Protein AF-A0A402AYH4-F1 (afdb_monomer)

Secondary structure (DSSP, 8-state):
-EEEEE-TTT-SEEEEEEEEEEE-SSSS-EEEEEEEEETT--S-SEEEEEEEEEEETTEEEEEEEE-TTSS---EEEEEEETTS-HHHHHHHHHHHHHHHHHHHH--GGGHHHHHHHHHHHHHHHHHHHHHHHHTT-

Radius of gyration: 15.23 Å; Cα contacts (8 Å, |Δi|>4): 230; chains: 1; bounding box: 37×25×40 Å

Nearest PDB structures (foldseek):
  4h0p-assem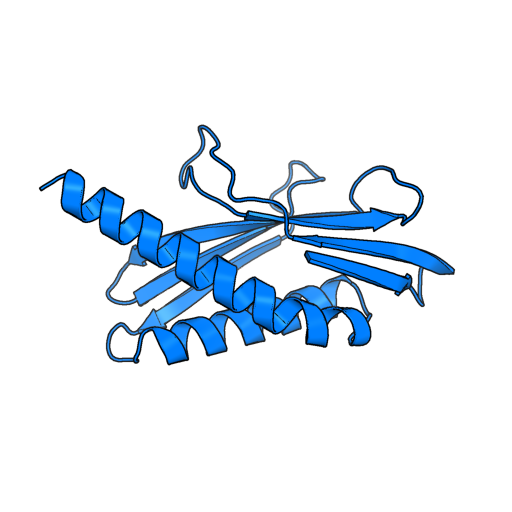bly1_B  TM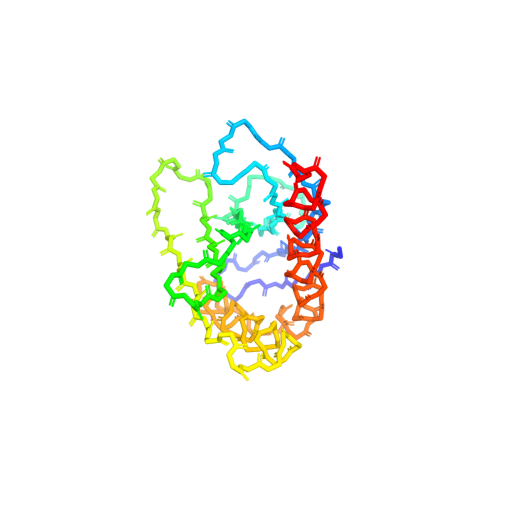=4.998E-01  e=1.091E+00  Cryptococcus neoformans
  5e84-assembly6_F  TM=1.628E-01  e=1.703E+00  Homo sapiens

Structure (mmCIF, N/CA/C/O backbone):
data_AF-A0A402AYH4-F1
#
_entry.id   AF-A0A402AYH4-F1
#
loop_
_atom_site.group_PDB
_atom_site.id
_atom_site.type_symbol
_atom_site.label_atom_id
_atom_site.label_alt_id
_atom_site.label_comp_id
_atom_site.label_asym_id
_atom_site.label_entity_id
_atom_site.label_seq_id
_atom_site.pdbx_PDB_ins_code
_atom_site.Cartn_x
_atom_site.Cartn_y
_atom_site.Cartn_z
_atom_site.occupancy
_atom_site.B_iso_or_equiv
_atom_site.auth_seq_id
_atom_site.auth_comp_id
_atom_site.auth_asym_id
_atom_site.auth_atom_id
_atom_site.pdbx_PDB_model_num
ATOM 1 N N . MET A 1 1 ? 8.614 8.842 -1.748 1.00 73.50 1 MET A N 1
ATOM 2 C CA . MET A 1 1 ? 10.010 8.331 -1.831 1.00 73.50 1 MET A CA 1
ATOM 3 C C . MET A 1 1 ? 10.241 7.771 -3.232 1.00 73.50 1 MET A C 1
ATOM 5 O O . MET A 1 1 ? 9.294 7.199 -3.756 1.00 73.50 1 MET A O 1
ATOM 9 N N . ARG A 1 2 ? 11.430 7.932 -3.840 1.00 76.19 2 ARG A N 1
ATOM 10 C CA . ARG A 1 2 ? 11.764 7.376 -5.170 1.00 76.19 2 ARG A CA 1
ATOM 11 C C . ARG A 1 2 ? 12.969 6.436 -5.071 1.00 76.19 2 ARG A C 1
ATOM 13 O O . ARG A 1 2 ? 13.993 6.830 -4.517 1.00 76.19 2 ARG A O 1
ATOM 20 N N . SER A 1 3 ? 12.850 5.239 -5.637 1.00 81.38 3 SER A N 1
ATOM 21 C CA . SER A 1 3 ? 13.921 4.235 -5.742 1.00 81.38 3 SER A CA 1
ATOM 22 C C . SER A 1 3 ? 14.133 3.854 -7.205 1.00 81.38 3 SER A C 1
ATOM 24 O O . SER A 1 3 ? 13.158 3.752 -7.941 1.00 81.38 3 SER A O 1
ATOM 26 N N . LEU A 1 4 ? 15.386 3.651 -7.624 1.00 83.12 4 LEU A N 1
ATOM 27 C CA . LEU A 1 4 ? 15.765 3.247 -8.985 1.00 83.12 4 LEU A CA 1
ATOM 28 C C . LEU A 1 4 ? 16.472 1.888 -8.950 1.00 83.12 4 LEU A C 1
ATOM 30 O O . LEU A 1 4 ? 17.295 1.663 -8.062 1.00 83.12 4 LEU A O 1
ATOM 34 N N . TRP A 1 5 ? 16.200 1.026 -9.928 1.00 83.00 5 TRP A N 1
ATOM 35 C CA . TRP A 1 5 ? 16.913 -0.240 -10.146 1.00 83.00 5 TRP A CA 1
ATOM 36 C C . TRP A 1 5 ? 16.885 -0.616 -11.627 1.00 83.00 5 TRP A C 1
ATOM 38 O O . TRP A 1 5 ? 16.181 0.006 -12.417 1.00 83.00 5 TRP A O 1
ATOM 48 N N . THR A 1 6 ? 17.643 -1.637 -12.008 1.00 78.50 6 THR A N 1
ATOM 49 C CA . THR A 1 6 ? 17.529 -2.256 -13.331 1.00 78.50 6 THR A CA 1
ATOM 50 C C . THR A 1 6 ? 16.860 -3.602 -13.147 1.00 78.50 6 THR A C 1
ATOM 52 O O . THR A 1 6 ? 17.423 -4.471 -12.485 1.00 78.50 6 THR A O 1
ATOM 55 N N . SER A 1 7 ? 15.669 -3.783 -13.718 1.00 69.12 7 SER A N 1
ATOM 56 C CA . SER A 1 7 ? 15.009 -5.088 -13.658 1.00 69.12 7 SER A CA 1
ATOM 57 C C . SER A 1 7 ? 15.827 -6.121 -14.415 1.00 69.12 7 SER A C 1
ATOM 59 O O . SER A 1 7 ? 16.256 -5.885 -15.547 1.00 69.12 7 SER A O 1
ATOM 61 N N . ARG A 1 8 ? 16.019 -7.282 -13.787 1.00 68.62 8 ARG A N 1
ATOM 62 C CA . ARG A 1 8 ? 16.730 -8.409 -14.395 1.00 68.62 8 ARG A CA 1
ATOM 63 C C . ARG A 1 8 ? 15.995 -8.985 -15.602 1.00 68.62 8 ARG A C 1
ATOM 65 O O . ARG A 1 8 ? 16.650 -9.490 -16.504 1.00 68.62 8 ARG A O 1
ATOM 72 N N . GLU A 1 9 ? 14.669 -8.893 -15.620 1.00 68.75 9 GLU A N 1
ATOM 73 C CA . GLU A 1 9 ? 13.838 -9.441 -16.696 1.00 68.75 9 GLU A CA 1
ATOM 74 C C . GLU A 1 9 ? 13.728 -8.482 -17.877 1.00 68.75 9 GLU A C 1
ATOM 76 O O . GLU A 1 9 ? 13.917 -8.878 -19.024 1.00 68.75 9 GLU A O 1
ATOM 81 N N . LEU A 1 10 ? 13.446 -7.207 -17.600 1.00 70.81 10 LEU A N 1
ATOM 82 C CA . LEU A 1 10 ? 13.195 -6.227 -18.655 1.00 70.81 10 LEU A CA 1
ATOM 83 C C . LEU A 1 10 ? 14.472 -5.541 -19.156 1.00 70.81 10 LEU A C 1
ATOM 85 O O . LEU A 1 10 ? 14.424 -4.875 -20.184 1.00 70.81 10 LEU A O 1
ATOM 89 N N . LEU A 1 11 ? 15.602 -5.678 -18.446 1.00 80.31 11 LEU A N 1
ATOM 90 C CA . LEU A 1 11 ? 16.901 -5.061 -18.771 1.00 80.31 11 LEU A CA 1
ATOM 91 C C . LEU A 1 11 ? 16.848 -3.533 -18.967 1.00 80.31 11 LEU A C 1
ATOM 93 O O . LEU A 1 11 ? 17.750 -2.932 -19.549 1.00 80.31 11 LEU A O 1
ATOM 97 N N . ILE A 1 12 ? 15.804 -2.896 -18.443 1.00 80.81 12 ILE A N 1
ATOM 98 C CA . ILE A 1 12 ? 15.616 -1.447 -18.429 1.00 80.81 12 ILE A CA 1
ATOM 99 C C . ILE A 1 12 ? 15.711 -0.926 -17.000 1.00 80.81 12 ILE A C 1
ATOM 101 O O . ILE A 1 12 ? 15.395 -1.630 -16.032 1.00 80.81 12 ILE A O 1
ATOM 105 N N . GLN A 1 13 ? 16.101 0.340 -16.876 1.00 86.00 13 GLN A N 1
ATOM 106 C CA . GLN A 1 13 ? 16.033 1.032 -15.601 1.00 86.00 13 GLN A CA 1
ATOM 107 C C . GLN A 1 13 ? 14.570 1.317 -15.254 1.00 86.00 13 GLN A C 1
ATOM 109 O O . GLN A 1 13 ? 13.835 1.939 -16.024 1.00 86.00 13 GLN A O 1
ATOM 114 N N . GLN A 1 14 ? 14.164 0.871 -14.079 1.00 85.94 14 GLN A N 1
ATOM 115 C CA . GLN A 1 14 ? 12.853 1.089 -13.504 1.00 85.94 14 GLN A CA 1
ATOM 116 C C . GLN A 1 14 ? 12.950 1.984 -12.277 1.00 85.94 14 GLN A C 1
ATOM 118 O O . GLN A 1 14 ? 14.023 2.221 -11.709 1.00 85.94 14 GLN A O 1
ATOM 123 N N . GLN A 1 15 ? 11.793 2.490 -11.883 1.00 86.88 15 GLN A N 1
ATOM 124 C CA . GLN A 1 15 ? 11.618 3.272 -10.687 1.00 86.88 15 GLN A CA 1
ATOM 125 C C . GLN A 1 15 ? 10.361 2.876 -9.936 1.00 86.88 15 GLN A C 1
ATOM 127 O O . GLN A 1 15 ? 9.354 2.496 -10.532 1.00 86.88 15 GLN A O 1
ATOM 132 N N . ALA A 1 16 ? 10.431 3.053 -8.624 1.00 87.75 16 ALA A N 1
ATOM 133 C CA . ALA A 1 16 ? 9.320 2.893 -7.721 1.00 87.75 16 ALA A CA 1
ATOM 134 C C . ALA A 1 16 ? 9.130 4.202 -6.998 1.00 87.75 16 ALA A C 1
ATOM 136 O O . ALA A 1 16 ? 10.091 4.775 -6.466 1.00 87.75 16 ALA A O 1
ATOM 137 N N . GLN A 1 17 ? 7.895 4.666 -6.979 1.00 89.31 17 GLN A N 1
ATOM 138 C CA . GLN A 1 17 ? 7.543 5.907 -6.335 1.00 89.31 17 GLN A CA 1
ATOM 139 C C . GLN A 1 17 ? 6.279 5.710 -5.523 1.00 89.31 17 GLN A C 1
ATOM 141 O O . GLN A 1 17 ? 5.199 5.531 -6.077 1.00 89.31 17 GLN A O 1
ATOM 146 N N . LEU A 1 18 ? 6.425 5.788 -4.202 1.00 90.31 18 LEU A N 1
ATOM 147 C CA . LEU A 1 18 ? 5.277 5.985 -3.332 1.00 90.31 18 LEU A CA 1
ATOM 148 C C . LEU A 1 18 ? 4.845 7.447 -3.466 1.00 90.31 18 LEU A C 1
ATOM 150 O O . LEU A 1 18 ? 5.633 8.355 -3.152 1.00 90.31 18 LEU A O 1
ATOM 154 N N . GLY A 1 19 ? 3.639 7.638 -3.993 1.00 89.25 19 GLY A N 1
ATOM 155 C CA . GLY A 1 19 ? 2.984 8.922 -4.187 1.00 89.25 19 GLY A CA 1
ATOM 156 C C . GLY A 1 19 ? 2.544 9.569 -2.877 1.00 89.25 19 GLY A C 1
ATOM 157 O O . GLY A 1 19 ? 2.863 9.108 -1.778 1.00 89.25 19 GLY A O 1
ATOM 158 N N . LEU A 1 20 ? 1.821 10.677 -3.006 1.00 90.81 20 LEU A N 1
ATOM 159 C CA . LEU A 1 20 ? 1.137 11.290 -1.874 1.00 90.81 20 LEU A CA 1
ATOM 160 C C . LEU A 1 20 ? -0.178 10.556 -1.607 1.00 90.81 20 LEU A C 1
ATOM 162 O O . LEU A 1 20 ? -0.657 9.787 -2.437 1.00 90.81 20 LEU A O 1
ATOM 166 N N . ARG A 1 21 ? -0.756 10.811 -0.435 1.00 92.62 21 ARG A N 1
ATOM 167 C CA . ARG A 1 21 ? -2.100 10.345 -0.117 1.00 92.62 21 ARG A CA 1
ATOM 168 C C . ARG A 1 21 ? -3.103 11.004 -1.052 1.00 92.62 21 ARG A C 1
ATOM 170 O O . ARG A 1 21 ? -3.169 12.232 -1.121 1.00 92.62 21 ARG A O 1
ATOM 177 N N . GLU A 1 22 ? -3.893 10.191 -1.728 1.00 91.94 22 GLU A N 1
ATOM 178 C CA . GLU A 1 22 ? -4.905 10.623 -2.681 1.00 91.94 22 GLU A CA 1
ATOM 179 C C . GLU A 1 22 ? -6.311 10.292 -2.186 1.00 91.94 22 GLU A C 1
ATOM 181 O O . GLU A 1 22 ? -6.525 9.388 -1.373 1.00 91.94 22 GLU A O 1
ATOM 186 N N . TYR A 1 23 ? -7.275 11.050 -2.707 1.00 88.19 23 TYR A N 1
ATOM 187 C CA . TYR A 1 23 ? -8.693 10.856 -2.453 1.00 88.19 23 TYR A CA 1
ATOM 188 C C . TYR A 1 23 ? -9.396 10.537 -3.771 1.00 88.19 23 TYR A C 1
ATOM 190 O O . TYR A 1 23 ? -9.437 11.375 -4.670 1.00 88.19 23 TYR A O 1
ATOM 198 N N . ASP A 1 24 ? -9.964 9.340 -3.876 1.00 78.75 24 ASP A N 1
ATOM 199 C CA . ASP A 1 24 ? -10.858 8.951 -4.959 1.00 78.75 24 ASP A CA 1
ATOM 200 C C . ASP A 1 24 ? -12.319 8.894 -4.476 1.00 78.75 24 ASP A C 1
ATOM 202 O O . ASP A 1 24 ? -12.626 8.903 -3.284 1.00 78.75 24 ASP A O 1
ATOM 206 N N . SER A 1 25 ? -13.255 8.898 -5.424 1.00 74.25 25 SER A N 1
ATOM 207 C CA . SER A 1 25 ? -14.693 8.799 -5.146 1.00 74.25 25 SER A CA 1
ATOM 208 C C . SER A 1 25 ? -15.162 7.368 -4.851 1.00 74.25 25 SER A C 1
ATOM 210 O O . SER A 1 25 ? -16.350 7.155 -4.597 1.00 74.25 25 SER A O 1
ATOM 212 N N . ARG A 1 26 ? -14.263 6.375 -4.897 1.00 66.69 26 ARG A N 1
ATOM 213 C CA . ARG A 1 26 ? -14.574 4.972 -4.600 1.00 66.69 26 ARG A CA 1
ATOM 214 C C . ARG A 1 26 ? -14.451 4.750 -3.088 1.00 66.69 26 ARG A C 1
ATOM 216 O O . ARG A 1 26 ? -13.977 5.601 -2.348 1.00 66.69 26 ARG A O 1
ATOM 223 N N . GLN A 1 27 ? -14.965 3.630 -2.583 1.00 59.09 27 GLN A N 1
ATOM 224 C CA . GLN A 1 27 ? -14.785 3.261 -1.176 1.00 59.09 27 GLN A CA 1
ATOM 225 C C . GLN A 1 27 ? -13.786 2.107 -1.071 1.00 59.09 27 GLN A C 1
ATOM 227 O O . GLN A 1 27 ? -14.014 1.081 -1.714 1.00 59.09 27 GLN A O 1
ATOM 232 N N . PRO A 1 28 ? -12.717 2.228 -0.260 1.00 71.31 28 PRO A N 1
ATOM 233 C CA . PRO A 1 28 ? -12.282 3.403 0.514 1.00 71.31 28 PRO A CA 1
ATOM 234 C C . PRO A 1 28 ? -11.764 4.553 -0.355 1.00 71.31 28 PRO A C 1
ATOM 236 O O . PRO A 1 28 ? -11.020 4.311 -1.298 1.00 71.31 28 PRO A O 1
ATOM 239 N N . ALA A 1 29 ? -12.104 5.785 0.037 1.00 79.19 29 ALA A N 1
ATOM 240 C CA . ALA A 1 29 ? -11.752 6.998 -0.704 1.00 79.19 29 ALA A CA 1
ATOM 241 C C . ALA A 1 29 ? -10.272 7.369 -0.571 1.00 79.19 29 ALA A C 1
ATOM 243 O O . ALA A 1 29 ? -9.681 7.920 -1.488 1.00 79.19 29 ALA A O 1
ATOM 244 N N . CYS A 1 30 ? -9.660 7.082 0.578 1.00 90.44 30 CYS A N 1
ATOM 245 C CA . CYS A 1 30 ? -8.296 7.495 0.883 1.00 90.44 30 CYS A CA 1
ATOM 246 C C . CYS A 1 30 ? -7.311 6.356 0.605 1.00 90.44 30 CYS A C 1
ATOM 248 O O . CYS A 1 30 ? -7.524 5.229 1.066 1.00 90.44 30 CYS A O 1
ATOM 250 N N . HIS A 1 31 ? -6.252 6.639 -0.152 1.00 92.19 31 HIS A N 1
ATOM 251 C CA . HIS A 1 31 ? -5.267 5.632 -0.537 1.00 92.19 31 HIS A CA 1
ATOM 252 C C . HIS A 1 31 ? -3.900 6.241 -0.859 1.00 92.19 31 HIS A C 1
ATOM 254 O O . HIS A 1 31 ? -3.769 7.447 -1.052 1.00 92.19 31 HIS A O 1
ATOM 260 N N . TYR A 1 32 ? -2.884 5.386 -0.924 1.00 93.75 32 TYR A N 1
ATOM 261 C CA . TYR A 1 32 ? -1.585 5.715 -1.506 1.00 93.75 32 TYR A CA 1
ATOM 262 C C . TYR A 1 32 ? -1.383 4.933 -2.797 1.00 93.75 32 TYR A C 1
ATOM 264 O O . TYR A 1 32 ? -1.750 3.760 -2.864 1.00 93.75 32 TYR A O 1
ATOM 272 N N . ASN A 1 33 ? -0.739 5.568 -3.772 1.00 91.69 33 ASN A N 1
ATOM 273 C CA . ASN A 1 33 ? -0.310 4.926 -5.008 1.00 91.69 33 ASN A CA 1
ATOM 274 C C . ASN A 1 33 ? 1.175 4.582 -4.925 1.00 91.69 33 ASN A C 1
ATOM 276 O O . ASN A 1 33 ? 2.009 5.452 -4.657 1.00 91.69 33 ASN A O 1
ATOM 280 N N . LEU A 1 34 ? 1.514 3.316 -5.150 1.00 90.56 34 LEU A N 1
ATOM 281 C CA . LEU A 1 34 ? 2.885 2.899 -5.406 1.00 90.56 34 LEU A CA 1
ATOM 282 C C . LEU A 1 34 ? 3.040 2.602 -6.896 1.00 90.56 34 LEU A C 1
ATOM 284 O O . LEU A 1 34 ? 2.622 1.551 -7.381 1.00 90.56 34 LEU A O 1
ATOM 288 N N . HIS A 1 35 ? 3.692 3.530 -7.586 1.00 89.25 35 HIS A N 1
ATOM 289 C CA . HIS A 1 35 ? 3.993 3.434 -9.007 1.00 89.25 35 HIS A CA 1
ATOM 290 C C . HIS A 1 35 ? 5.255 2.612 -9.225 1.00 89.25 35 HIS A C 1
ATOM 292 O O . HIS A 1 35 ? 6.278 2.924 -8.614 1.00 89.25 35 HIS A O 1
ATOM 298 N N . ILE A 1 36 ? 5.203 1.635 -10.127 1.00 87.62 36 ILE A N 1
ATOM 299 C CA . ILE A 1 36 ? 6.344 0.880 -10.657 1.00 87.62 36 ILE A CA 1
ATOM 300 C C . ILE A 1 36 ? 6.382 1.111 -12.166 1.00 87.62 36 ILE A C 1
ATOM 302 O O . ILE A 1 36 ? 5.497 0.652 -12.883 1.00 87.62 36 ILE A O 1
ATOM 306 N N . GLN A 1 37 ? 7.387 1.832 -12.661 1.00 87.88 37 GLN A N 1
ATOM 307 C CA . GLN A 1 37 ? 7.416 2.307 -14.052 1.00 87.88 37 GLN A CA 1
ATOM 308 C C . GLN A 1 37 ? 8.848 2.457 -14.590 1.00 87.88 37 GLN A C 1
ATOM 310 O O . GLN A 1 37 ? 9.801 2.420 -13.808 1.00 87.88 37 GLN A O 1
ATOM 315 N N . PRO A 1 38 ? 9.048 2.668 -15.904 1.00 88.12 38 PRO A N 1
ATOM 316 C CA . PRO A 1 38 ? 10.359 3.004 -16.456 1.00 88.12 38 PRO A CA 1
ATOM 317 C C . PRO A 1 38 ? 10.940 4.284 -15.842 1.00 88.12 38 PRO A C 1
ATOM 319 O O . PRO A 1 38 ? 10.236 5.273 -15.635 1.00 88.12 38 PRO A O 1
ATOM 322 N N . ALA A 1 39 ? 12.252 4.315 -15.603 1.00 87.12 39 ALA A N 1
ATOM 323 C CA . ALA A 1 39 ? 12.921 5.495 -15.047 1.00 87.12 39 ALA A CA 1
ATOM 324 C C . ALA A 1 39 ? 12.898 6.712 -15.993 1.00 87.12 39 ALA A C 1
ATOM 326 O O . ALA A 1 39 ? 12.961 7.852 -15.531 1.00 87.12 39 ALA A O 1
ATOM 327 N N . CYS A 1 40 ? 12.776 6.478 -17.304 1.00 86.19 40 CYS A N 1
ATOM 328 C CA . CYS A 1 40 ? 12.598 7.513 -18.324 1.00 86.19 40 CYS A CA 1
ATOM 329 C C . CYS A 1 40 ? 11.163 8.071 -18.402 1.00 86.19 40 CYS A C 1
ATOM 331 O O . CYS A 1 40 ? 10.898 8.940 -19.232 1.00 86.19 40 CYS A O 1
ATOM 333 N N . GLY A 1 41 ? 10.260 7.607 -17.532 1.00 82.00 41 GLY A N 1
ATOM 334 C CA . GLY A 1 41 ? 8.831 7.893 -17.601 1.00 82.00 41 GLY A CA 1
ATOM 335 C C . GLY A 1 41 ? 8.109 6.962 -18.575 1.00 82.00 41 GLY A C 1
ATOM 336 O O . GLY A 1 41 ? 8.716 6.333 -19.442 1.00 82.00 41 GLY A O 1
ATOM 337 N N . GLY A 1 42 ? 6.795 6.845 -18.410 1.00 85.06 42 GLY A N 1
ATOM 338 C CA . GLY A 1 42 ? 5.970 5.963 -19.227 1.00 85.06 42 GLY A CA 1
ATOM 339 C C . GLY A 1 42 ? 4.728 5.507 -18.479 1.00 85.06 42 GLY A C 1
ATOM 340 O O . GLY A 1 42 ? 4.356 6.089 -17.465 1.00 85.06 42 GLY A O 1
ATOM 341 N N . LEU A 1 43 ? 4.085 4.469 -19.007 1.00 84.31 43 LEU A N 1
ATOM 342 C CA . LEU A 1 43 ? 2.991 3.807 -18.310 1.00 84.31 43 LEU A CA 1
ATOM 343 C C . LEU A 1 43 ? 3.537 2.988 -17.140 1.00 84.31 43 LEU A C 1
ATOM 345 O O . LEU A 1 43 ? 4.596 2.364 -17.250 1.00 84.31 43 LEU A O 1
ATOM 349 N N . ASP A 1 44 ? 2.777 2.972 -16.052 1.00 86.19 44 ASP A N 1
ATOM 350 C CA . ASP A 1 44 ? 3.040 2.092 -14.925 1.00 86.19 44 ASP A CA 1
ATOM 351 C C . ASP A 1 44 ? 2.921 0.627 -15.363 1.00 86.19 44 ASP A C 1
ATOM 353 O O . ASP A 1 44 ? 1.922 0.218 -15.962 1.00 86.19 44 ASP A O 1
ATOM 357 N N . TYR A 1 45 ? 3.936 -0.169 -15.030 1.00 82.06 45 TYR A N 1
ATOM 358 C CA . TYR A 1 45 ? 3.848 -1.628 -15.058 1.00 82.06 45 TYR A CA 1
ATOM 359 C C . TYR A 1 45 ? 2.923 -2.121 -13.947 1.00 82.06 45 TYR A C 1
ATOM 361 O O . TYR A 1 45 ? 2.083 -2.984 -14.189 1.00 82.06 45 TYR A O 1
ATOM 369 N N . HIS A 1 46 ? 3.052 -1.512 -12.765 1.00 85.00 46 HIS A N 1
ATOM 370 C CA . HIS A 1 46 ? 2.133 -1.673 -11.645 1.00 85.00 46 HIS A CA 1
ATOM 371 C C . HIS A 1 46 ? 1.820 -0.318 -11.026 1.00 85.00 46 HIS A C 1
ATOM 373 O O . HIS A 1 46 ? 2.704 0.530 -10.876 1.00 85.00 46 HIS A O 1
ATOM 379 N N . ASN A 1 47 ? 0.570 -0.151 -10.615 1.00 88.31 47 ASN A N 1
ATOM 380 C CA . ASN A 1 47 ? 0.147 0.966 -9.787 1.00 88.31 47 ASN A CA 1
ATOM 381 C C . ASN A 1 47 ? -0.685 0.400 -8.643 1.00 88.31 47 ASN A C 1
ATOM 383 O O . ASN A 1 47 ? -1.882 0.138 -8.795 1.00 88.31 47 ASN A O 1
ATOM 387 N N . TYR A 1 48 ? -0.026 0.166 -7.511 1.00 88.44 48 TYR A N 1
ATOM 388 C CA . TYR A 1 48 ? -0.668 -0.423 -6.348 1.00 88.44 48 TYR A CA 1
ATOM 389 C C . TYR A 1 48 ? -1.373 0.652 -5.527 1.00 88.44 48 TYR A C 1
ATOM 391 O O . TYR A 1 48 ? -0.729 1.502 -4.914 1.00 88.44 48 TYR A O 1
ATOM 399 N N . HIS A 1 49 ? -2.696 0.557 -5.458 1.00 90.50 49 HIS A N 1
ATOM 400 C CA . HIS A 1 49 ? -3.539 1.363 -4.589 1.00 90.50 49 HIS A CA 1
ATOM 401 C C . HIS A 1 49 ? -3.611 0.686 -3.220 1.00 90.50 49 HIS A C 1
ATOM 403 O O . HIS A 1 49 ? -4.276 -0.340 -3.053 1.00 90.50 49 HIS A O 1
ATOM 409 N N . ILE A 1 50 ? -2.928 1.263 -2.238 1.00 91.75 50 ILE A N 1
ATOM 410 C CA . ILE A 1 50 ? -2.860 0.766 -0.863 1.00 91.75 50 ILE A CA 1
ATOM 411 C C . ILE A 1 50 ? -3.909 1.499 -0.036 1.00 91.75 50 ILE A C 1
ATOM 413 O O . ILE A 1 50 ? -3.911 2.730 0.028 1.00 91.75 50 ILE A O 1
ATOM 417 N N . ARG A 1 51 ? -4.805 0.746 0.603 1.00 91.94 51 ARG A N 1
ATOM 418 C CA . ARG A 1 51 ? -5.946 1.290 1.346 1.00 91.94 51 ARG A CA 1
ATOM 419 C C . ARG A 1 51 ? -6.077 0.643 2.711 1.00 91.94 51 ARG A C 1
ATOM 421 O O . ARG A 1 51 ? -5.803 -0.544 2.872 1.00 91.94 51 ARG A O 1
ATOM 428 N N . TYR A 1 52 ? -6.594 1.404 3.665 1.00 93.38 52 TYR A N 1
ATOM 429 C CA . TYR A 1 52 ? -7.077 0.863 4.927 1.00 93.38 52 TYR A CA 1
ATOM 430 C C . TYR A 1 52 ? -8.601 0.720 4.864 1.00 93.38 52 TYR A C 1
ATOM 432 O O . TYR A 1 52 ? -9.317 1.678 4.578 1.00 93.38 52 TYR A O 1
ATOM 440 N N . LEU A 1 53 ? -9.101 -0.495 5.093 1.00 90.81 53 LEU A N 1
ATOM 441 C CA . LEU A 1 53 ? -10.529 -0.832 5.060 1.00 90.81 53 LEU A CA 1
ATOM 442 C C . LEU A 1 53 ? -11.211 -0.654 6.423 1.00 90.81 53 LEU A C 1
ATOM 444 O O . LEU A 1 53 ? -12.400 -0.956 6.555 1.00 90.81 53 LEU A O 1
ATOM 448 N N . GLY A 1 54 ? -10.466 -0.201 7.431 1.00 89.75 54 GLY A N 1
ATOM 449 C CA . GLY A 1 54 ? -10.949 -0.088 8.793 1.00 89.75 54 GLY A CA 1
ATOM 450 C C . GLY A 1 54 ? -10.892 -1.410 9.548 1.00 89.75 54 GLY A C 1
ATOM 451 O O . GLY A 1 54 ? -10.149 -2.338 9.225 1.00 89.75 54 GLY A O 1
ATOM 452 N N . ILE A 1 55 ? -11.706 -1.462 10.591 1.00 89.06 55 ILE A N 1
ATOM 453 C CA . ILE A 1 55 ? -11.876 -2.635 11.431 1.00 89.06 55 ILE A CA 1
ATOM 454 C C . ILE A 1 55 ? -13.059 -3.462 10.916 1.00 89.06 55 ILE A C 1
ATOM 456 O O . ILE A 1 55 ? -14.162 -2.932 10.776 1.00 89.06 55 ILE A O 1
ATOM 460 N N . LYS A 1 56 ? -12.857 -4.765 10.710 1.00 87.38 56 LYS A N 1
ATOM 461 C CA . LYS A 1 56 ? -13.907 -5.739 10.370 1.00 87.38 56 LYS A CA 1
ATOM 462 C C . LYS A 1 56 ? -13.711 -6.999 11.200 1.00 87.38 56 LYS A C 1
ATOM 464 O O . LYS A 1 56 ? -12.587 -7.474 11.278 1.00 87.38 56 LYS A O 1
ATOM 469 N N . GLU A 1 57 ? -14.776 -7.525 11.807 1.00 90.31 57 GLU A N 1
ATOM 470 C CA . GLU A 1 57 ? -14.716 -8.762 12.617 1.00 90.31 57 GLU A CA 1
ATOM 471 C C . GLU A 1 57 ? -13.552 -8.754 13.626 1.00 90.31 57 GLU A C 1
ATOM 473 O O . GLU A 1 57 ? -12.758 -9.688 13.701 1.00 90.31 57 GLU A O 1
ATOM 478 N N . ASP A 1 58 ? -13.393 -7.630 14.331 1.00 88.25 58 ASP A N 1
ATOM 479 C CA . ASP A 1 58 ? -12.306 -7.400 15.292 1.00 88.25 58 ASP A CA 1
ATOM 480 C C . ASP A 1 58 ? -10.881 -7.522 14.740 1.00 88.25 58 ASP A C 1
ATOM 482 O O . ASP A 1 58 ? -9.917 -7.696 15.487 1.00 88.25 58 ASP A O 1
ATOM 486 N N . LYS A 1 59 ? -10.734 -7.323 13.430 1.00 91.44 59 LYS A N 1
ATOM 487 C CA . LYS A 1 59 ? -9.450 -7.268 12.740 1.00 91.44 59 LYS A CA 1
ATOM 488 C C . LYS A 1 59 ? -9.240 -5.925 12.060 1.00 91.44 59 LYS A C 1
ATOM 490 O O . LYS A 1 59 ? -10.175 -5.360 11.497 1.00 91.44 59 LYS A O 1
ATOM 495 N N . HIS A 1 60 ? -8.011 -5.431 12.077 1.00 92.38 60 HIS A N 1
ATOM 496 C CA . HIS A 1 60 ? -7.558 -4.334 11.230 1.00 92.38 60 HIS A CA 1
ATOM 497 C C . HIS A 1 60 ? -7.307 -4.852 9.820 1.00 92.38 60 HIS A C 1
ATOM 499 O O . HIS A 1 60 ? -6.631 -5.869 9.667 1.00 92.38 60 HIS A O 1
ATOM 505 N N . VAL A 1 61 ? -7.849 -4.169 8.811 1.00 92.00 61 VAL A N 1
ATOM 506 C CA . VAL A 1 61 ? -7.844 -4.667 7.435 1.00 92.00 61 VAL A CA 1
ATOM 507 C C . VAL A 1 61 ? -7.231 -3.654 6.474 1.00 92.00 61 VAL A C 1
ATOM 509 O O . VAL A 1 61 ? -7.732 -2.539 6.354 1.00 92.00 61 VAL A O 1
ATOM 512 N N . TRP A 1 62 ? -6.205 -4.059 5.726 1.00 93.19 62 TRP A N 1
ATOM 513 C CA . TRP A 1 62 ? -5.671 -3.309 4.583 1.00 93.19 62 TRP A CA 1
ATOM 514 C C . TRP A 1 62 ? -5.956 -4.050 3.285 1.00 93.19 62 TRP A C 1
ATOM 516 O O . TRP A 1 62 ? -5.959 -5.279 3.263 1.00 93.19 62 TRP A O 1
ATOM 526 N N . SER A 1 63 ? -6.176 -3.301 2.208 1.00 90.94 63 SER A N 1
ATOM 527 C CA . SER A 1 63 ? -6.315 -3.845 0.859 1.00 90.94 63 SER A CA 1
ATOM 528 C C . SER A 1 63 ? -5.318 -3.215 -0.092 1.00 90.94 63 SER A C 1
ATOM 530 O O . SER A 1 63 ? -5.106 -2.001 -0.039 1.00 90.94 63 SER A O 1
ATOM 532 N N . VAL A 1 64 ? -4.792 -4.012 -1.013 1.00 89.50 64 VAL A N 1
ATOM 533 C CA . VAL A 1 64 ? -3.916 -3.546 -2.087 1.00 89.50 64 VAL A CA 1
ATOM 534 C C . VAL A 1 64 ? -4.470 -4.019 -3.418 1.00 89.50 64 VAL A C 1
ATOM 536 O O . VAL A 1 64 ? -4.769 -5.203 -3.567 1.00 89.50 64 VAL A O 1
ATOM 539 N N . VAL A 1 65 ? -4.642 -3.081 -4.349 1.00 86.44 65 VAL A N 1
ATOM 540 C CA . VAL A 1 65 ? -5.211 -3.323 -5.681 1.00 86.44 65 VAL A CA 1
ATOM 541 C C . VAL A 1 65 ? -4.256 -2.795 -6.741 1.00 86.44 65 VAL A C 1
ATOM 543 O O . VAL A 1 65 ? -3.887 -1.627 -6.688 1.00 86.44 65 VAL A O 1
ATOM 546 N N . ASP A 1 66 ? -3.888 -3.620 -7.716 1.00 85.88 66 ASP A N 1
ATOM 547 C 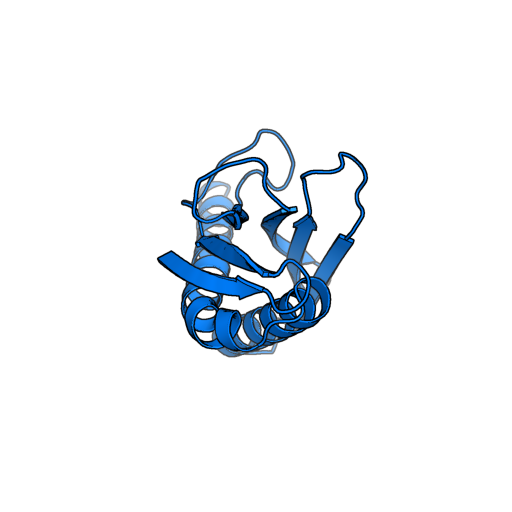CA . ASP A 1 66 ? -3.105 -3.174 -8.876 1.00 85.88 66 ASP A CA 1
ATOM 548 C C . ASP A 1 66 ? -4.020 -2.625 -9.991 1.00 85.88 66 ASP A C 1
ATOM 550 O O . ASP A 1 66 ? -4.821 -3.352 -10.586 1.00 85.88 66 ASP A O 1
ATOM 554 N N . ALA A 1 67 ? -3.942 -1.318 -10.246 1.00 72.69 67 ALA A N 1
ATOM 555 C CA . ALA A 1 67 ? -4.884 -0.562 -11.076 1.00 72.69 67 ALA A CA 1
ATOM 556 C C . ALA A 1 67 ? -4.720 -0.597 -12.618 1.00 72.69 67 ALA A C 1
ATOM 558 O O . ALA A 1 67 ? -5.751 -0.467 -13.291 1.00 72.69 67 ALA A O 1
ATOM 559 N N . PRO A 1 68 ? -3.529 -0.769 -13.237 1.00 66.88 68 PRO A N 1
ATOM 560 C CA . PRO A 1 68 ? -3.319 -0.493 -14.667 1.00 66.88 68 PRO A CA 1
ATOM 561 C C . PRO A 1 68 ? -4.147 -1.332 -15.650 1.00 66.88 68 PRO A C 1
ATOM 563 O O . PRO A 1 68 ? -4.230 -0.986 -16.825 1.00 66.88 68 PRO A O 1
ATOM 566 N N . SER A 1 69 ? -4.770 -2.432 -15.216 1.00 53.97 69 SER A N 1
ATOM 567 C CA . SER A 1 69 ? -5.453 -3.351 -16.134 1.00 53.97 69 SER A CA 1
ATOM 568 C C . SER A 1 69 ? -6.981 -3.258 -16.162 1.00 53.97 69 SER A C 1
ATOM 570 O O . SER A 1 69 ? -7.600 -3.939 -16.980 1.00 53.97 69 SER A O 1
ATOM 572 N N . GLY A 1 70 ? -7.613 -2.475 -15.276 1.00 49.38 70 GLY A N 1
ATOM 573 C CA . GLY A 1 70 ? -9.081 -2.390 -15.156 1.00 49.38 70 GLY A CA 1
ATOM 574 C C . GLY A 1 70 ? -9.787 -3.695 -14.741 1.00 49.38 70 GLY A C 1
ATOM 575 O O . GLY A 1 70 ? -10.958 -3.670 -14.374 1.00 49.38 70 GLY A O 1
ATOM 576 N N . GLN A 1 71 ? -9.078 -4.823 -14.759 1.00 50.00 71 GLN A N 1
ATOM 577 C CA . GLN A 1 71 ? -9.414 -6.050 -14.063 1.00 50.00 71 GLN A CA 1
ATOM 578 C C . GLN A 1 71 ? -8.737 -6.009 -12.697 1.00 50.00 71 GLN A C 1
ATOM 580 O O . GLN A 1 71 ? -7.592 -5.577 -12.574 1.00 50.00 71 GLN A O 1
ATOM 585 N N . GLU A 1 72 ? -9.443 -6.464 -11.671 1.00 53.75 72 GLU A N 1
ATOM 586 C CA . GLU A 1 72 ? -8.914 -6.656 -10.322 1.00 53.75 72 GLU A CA 1
ATOM 587 C C . GLU A 1 72 ? -7.916 -7.834 -10.347 1.00 53.75 72 GLU A C 1
ATOM 589 O O . GLU A 1 72 ? -8.200 -8.930 -9.879 1.00 53.75 72 GLU A O 1
ATOM 594 N N . LYS A 1 73 ? -6.769 -7.659 -11.023 1.00 51.59 73 LYS A N 1
ATOM 595 C CA . LYS A 1 73 ? -5.809 -8.743 -11.300 1.00 51.59 73 LYS A CA 1
ATOM 596 C C . LYS A 1 73 ? -5.048 -9.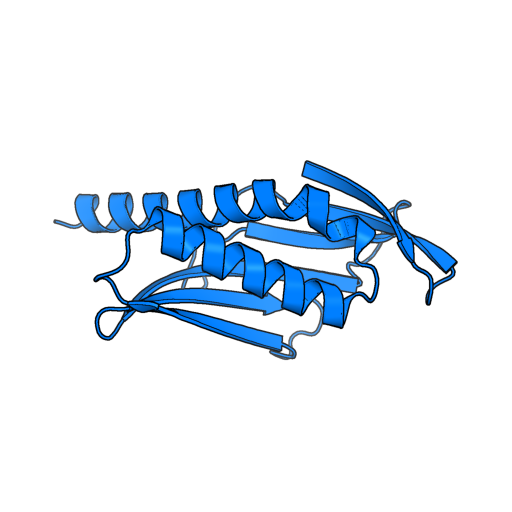185 -10.062 1.00 51.59 73 LYS A C 1
ATOM 598 O O . LYS A 1 73 ? -4.574 -10.314 -10.013 1.00 51.59 73 LYS A O 1
ATOM 603 N N . SER A 1 74 ? -4.946 -8.310 -9.07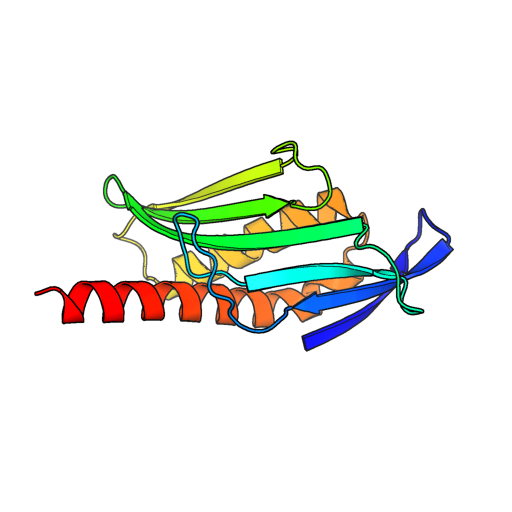1 1.00 64.06 74 SER A N 1
ATOM 604 C CA . SER A 1 74 ? -4.352 -8.632 -7.787 1.00 64.06 74 SER A CA 1
ATOM 605 C C . SER A 1 74 ? -5.016 -7.772 -6.725 1.00 64.06 74 SER A C 1
ATOM 607 O O . SER A 1 74 ? -4.704 -6.589 -6.589 1.00 64.06 74 SER A O 1
ATOM 609 N N . HIS A 1 75 ? -6.001 -8.349 -6.036 1.00 80.38 75 HIS A N 1
ATOM 610 C CA . HIS A 1 75 ? -6.559 -7.788 -4.814 1.00 80.38 75 HIS A CA 1
ATOM 611 C C . HIS A 1 75 ? -6.087 -8.637 -3.642 1.00 80.38 75 HIS A C 1
ATOM 613 O O . HIS A 1 75 ? -6.388 -9.828 -3.551 1.00 80.38 75 HIS A O 1
ATOM 619 N N . ARG A 1 76 ? -5.328 -8.009 -2.748 1.00 85.62 76 ARG A N 1
ATOM 620 C CA . ARG A 1 76 ? -4.799 -8.642 -1.540 1.00 85.62 76 ARG A CA 1
ATOM 621 C C . ARG A 1 76 ? -5.396 -7.964 -0.327 1.00 85.62 76 ARG A C 1
ATOM 623 O O . ARG A 1 76 ? -5.446 -6.737 -0.282 1.00 85.62 76 ARG A O 1
ATOM 630 N N .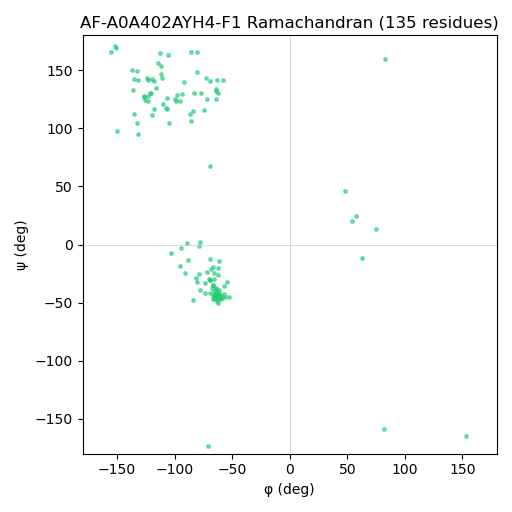 VAL A 1 77 ? -5.839 -8.760 0.642 1.00 88.69 77 VAL A N 1
ATOM 631 C CA . VAL A 1 77 ? -6.416 -8.277 1.898 1.00 88.69 77 VAL A CA 1
ATOM 632 C C . VAL A 1 77 ? -5.619 -8.845 3.059 1.00 88.69 77 VAL A C 1
ATOM 634 O O . VAL A 1 77 ? -5.518 -10.061 3.208 1.00 88.69 77 VAL A O 1
ATOM 637 N N . TYR A 1 78 ? -5.098 -7.962 3.902 1.00 89.62 78 TYR A N 1
ATOM 638 C CA . TYR A 1 78 ? -4.350 -8.331 5.098 1.00 89.62 78 TYR A CA 1
ATOM 639 C C . TYR A 1 78 ? -5.186 -7.988 6.322 1.00 89.62 78 TYR A C 1
ATOM 641 O O . TYR A 1 78 ? -5.564 -6.830 6.494 1.00 89.62 78 TYR A O 1
ATOM 649 N N . ALA A 1 79 ? -5.492 -8.992 7.144 1.00 91.50 79 ALA A N 1
ATOM 650 C CA . ALA A 1 79 ? -6.329 -8.849 8.327 1.00 91.50 79 ALA A CA 1
ATOM 651 C C . ALA A 1 79 ? -5.584 -9.316 9.584 1.00 91.50 79 ALA A C 1
ATOM 653 O O . ALA A 1 79 ? -5.103 -10.447 9.630 1.00 91.50 79 ALA A O 1
ATOM 654 N N . PHE A 1 80 ? -5.542 -8.471 10.613 1.00 91.31 80 PHE A N 1
ATOM 655 C CA . PHE A 1 80 ? -4.811 -8.727 11.860 1.00 91.31 80 PHE A CA 1
ATOM 656 C C . PHE A 1 80 ? -5.677 -8.438 13.081 1.00 91.31 80 PHE A C 1
ATOM 658 O O . PHE A 1 80 ? -6.440 -7.478 13.063 1.00 91.31 80 PHE A O 1
ATOM 665 N N . SER A 1 81 ? -5.571 -9.245 14.138 1.00 88.62 81 SER A N 1
ATOM 666 C CA . SER A 1 81 ? -6.396 -9.095 15.349 1.00 88.62 81 SER A CA 1
ATOM 667 C C . SER A 1 81 ? -6.141 -7.760 16.059 1.00 88.62 81 SER A C 1
ATOM 669 O O . SER A 1 81 ? -4.996 -7.334 16.184 1.00 88.62 81 SER A O 1
ATOM 671 N N . LYS A 1 82 ? -7.195 -7.133 16.596 1.00 83.00 82 LYS A N 1
ATOM 672 C CA . LYS A 1 82 ? -7.095 -5.947 17.473 1.00 83.00 82 LYS A CA 1
ATOM 673 C C . LYS A 1 82 ? -6.352 -6.184 18.785 1.00 83.00 82 LYS A C 1
ATOM 675 O O . LYS A 1 82 ? -5.958 -5.221 19.433 1.00 83.00 82 LYS A O 1
ATOM 680 N N . GLU A 1 83 ? -6.235 -7.436 19.219 1.00 84.88 83 GLU A N 1
ATOM 681 C CA . GLU A 1 83 ? -5.495 -7.773 20.441 1.00 84.88 83 GLU A CA 1
ATOM 682 C C . GLU A 1 83 ? -3.990 -7.504 20.285 1.00 84.88 83 GLU A C 1
ATOM 684 O O . GLU A 1 83 ? -3.284 -7.355 21.279 1.00 84.88 83 GLU A O 1
ATOM 689 N N . GLN A 1 84 ? -3.502 -7.411 19.044 1.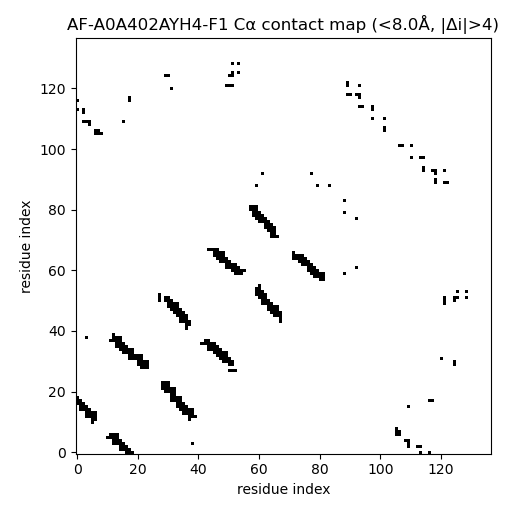00 84.50 84 GLN A N 1
ATOM 690 C CA . GLN A 1 84 ? -2.120 -7.060 18.734 1.00 84.50 84 GLN A CA 1
ATOM 691 C C . GLN A 1 84 ? -1.909 -5.547 18.806 1.00 84.50 84 GLN A C 1
ATOM 693 O O . GLN A 1 84 ? -2.793 -4.751 18.479 1.00 84.50 84 GLN A O 1
ATOM 698 N N . LEU A 1 85 ? -0.699 -5.132 19.187 1.00 89.19 85 LEU A N 1
ATOM 699 C CA . LEU A 1 85 ? -0.346 -3.718 19.164 1.00 89.19 85 LEU A CA 1
ATOM 700 C C . LEU A 1 85 ? -0.374 -3.213 17.718 1.00 89.19 85 LEU A C 1
ATOM 702 O O . LEU A 1 85 ? 0.234 -3.808 16.833 1.00 89.19 85 LEU A O 1
ATOM 706 N N . ILE A 1 86 ? -1.021 -2.069 17.475 1.00 90.56 86 ILE A N 1
ATOM 707 C CA . ILE A 1 86 ? -1.189 -1.525 16.115 1.00 90.56 86 ILE A CA 1
ATOM 708 C C . ILE A 1 86 ? 0.137 -1.361 15.360 1.00 90.56 86 ILE A C 1
ATOM 710 O O . ILE A 1 86 ? 0.192 -1.532 14.146 1.00 90.56 86 ILE A O 1
ATOM 714 N N . ARG A 1 87 ? 1.226 -1.071 16.077 1.00 90.88 87 ARG A N 1
ATOM 715 C CA . ARG A 1 87 ? 2.565 -0.992 15.492 1.00 90.88 87 ARG A CA 1
ATOM 716 C C . ARG A 1 87 ? 3.030 -2.342 14.938 1.00 90.88 87 ARG A C 1
ATOM 718 O O . ARG A 1 87 ? 3.495 -2.388 13.810 1.00 90.88 87 ARG A O 1
ATOM 725 N N . GLU A 1 88 ? 2.837 -3.425 15.688 1.00 91.12 88 GLU A N 1
ATOM 726 C CA . GLU A 1 88 ? 3.177 -4.787 15.250 1.00 91.12 88 GLU A CA 1
ATOM 727 C C . GLU A 1 88 ? 2.328 -5.205 14.046 1.00 91.12 88 GLU A C 1
ATOM 729 O O . GLU A 1 88 ? 2.831 -5.817 13.107 1.00 91.12 88 GLU A O 1
ATOM 734 N N . VAL A 1 89 ? 1.050 -4.815 14.045 1.00 91.69 89 VAL A N 1
ATOM 735 C CA . VAL A 1 89 ? 0.137 -5.030 12.917 1.00 91.69 89 VAL A CA 1
ATOM 736 C C . VAL A 1 89 ? 0.638 -4.324 11.654 1.00 91.69 89 VAL A C 1
ATOM 738 O O . VAL A 1 89 ? 0.661 -4.927 10.583 1.00 91.69 89 VAL A O 1
ATOM 741 N N . ILE A 1 90 ? 1.063 -3.063 11.769 1.00 92.81 90 ILE A N 1
ATOM 742 C CA . ILE A 1 90 ? 1.600 -2.281 10.647 1.00 92.81 90 ILE A CA 1
ATOM 743 C C . ILE A 1 90 ? 2.919 -2.872 10.143 1.00 92.81 90 ILE A C 1
ATOM 745 O O . ILE A 1 90 ? 3.097 -2.999 8.931 1.00 92.81 90 ILE A O 1
ATOM 749 N N . ASP A 1 91 ? 3.816 -3.274 11.043 1.00 90.69 91 ASP A N 1
ATOM 750 C CA . ASP A 1 91 ? 5.097 -3.884 10.678 1.00 90.69 91 ASP A CA 1
ATOM 751 C C . ASP A 1 91 ? 4.880 -5.220 9.940 1.00 90.69 91 ASP A C 1
ATOM 753 O O . ASP A 1 91 ? 5.508 -5.479 8.905 1.00 90.69 91 ASP A O 1
ATOM 757 N N . ALA A 1 92 ? 3.931 -6.040 10.407 1.00 90.50 92 ALA A N 1
ATOM 758 C CA . ALA A 1 92 ? 3.548 -7.288 9.752 1.00 90.50 92 ALA A CA 1
ATOM 759 C C . ALA A 1 92 ? 2.894 -7.047 8.381 1.00 90.50 92 ALA A C 1
ATOM 761 O O . ALA A 1 92 ? 3.276 -7.682 7.397 1.00 90.50 92 ALA A O 1
ATOM 762 N N . ALA A 1 93 ? 1.951 -6.105 8.293 1.00 90.44 93 ALA A N 1
ATOM 763 C CA . ALA A 1 93 ? 1.294 -5.735 7.041 1.00 90.44 93 ALA A CA 1
ATOM 764 C C . ALA A 1 93 ? 2.298 -5.200 6.007 1.00 90.44 93 ALA A C 1
ATOM 766 O O . ALA A 1 93 ? 2.272 -5.623 4.852 1.00 90.44 93 ALA A O 1
ATOM 767 N N . SER A 1 94 ? 3.217 -4.325 6.427 1.00 90.00 94 SER A N 1
ATOM 768 C CA . SER A 1 94 ? 4.283 -3.792 5.571 1.00 90.00 94 SER A CA 1
ATOM 769 C C . SER A 1 94 ? 5.195 -4.908 5.056 1.00 90.00 94 SER A C 1
ATOM 771 O O . SER A 1 94 ? 5.486 -4.974 3.863 1.00 90.00 94 SER A O 1
ATOM 773 N N . SER A 1 95 ? 5.584 -5.839 5.932 1.00 88.25 95 SER A N 1
ATOM 774 C CA . SER A 1 95 ? 6.446 -6.971 5.570 1.00 88.25 95 SER A CA 1
ATOM 775 C C . SER A 1 95 ? 5.785 -7.922 4.564 1.00 88.25 95 SER A C 1
ATOM 777 O O . SER A 1 95 ? 6.431 -8.348 3.601 1.00 88.25 95 SER A O 1
ATOM 779 N N . LEU A 1 96 ? 4.497 -8.237 4.749 1.00 89.31 96 LEU A N 1
ATOM 780 C CA . LEU A 1 96 ? 3.734 -9.049 3.793 1.00 89.31 96 LEU A CA 1
ATOM 781 C C . LEU A 1 96 ? 3.595 -8.340 2.446 1.00 89.31 96 LEU A C 1
ATOM 783 O O . LEU A 1 96 ? 3.843 -8.946 1.408 1.00 89.31 96 LEU A O 1
ATOM 787 N N . LEU A 1 97 ? 3.281 -7.044 2.467 1.00 87.62 97 LEU A N 1
ATOM 788 C CA . LEU A 1 97 ? 3.144 -6.244 1.257 1.00 87.62 97 LEU A CA 1
ATOM 789 C C . LEU A 1 97 ? 4.447 -6.189 0.451 1.00 87.62 97 LEU A C 1
ATOM 791 O O . LEU A 1 97 ? 4.441 -6.403 -0.759 1.00 87.62 97 LEU A O 1
ATOM 795 N N . VAL A 1 98 ? 5.571 -5.954 1.132 1.00 85.81 98 VAL A N 1
ATOM 796 C CA . VAL A 1 98 ? 6.912 -6.010 0.539 1.00 85.81 98 VAL A CA 1
ATOM 797 C C . VAL A 1 98 ? 7.170 -7.371 -0.098 1.00 85.81 98 VAL A C 1
ATOM 799 O O . VAL A 1 98 ? 7.669 -7.431 -1.220 1.00 85.81 98 VAL A O 1
ATOM 802 N N . THR A 1 99 ? 6.821 -8.456 0.591 1.00 85.94 99 THR A N 1
ATOM 803 C CA . THR A 1 99 ? 7.021 -9.820 0.086 1.00 85.94 99 THR A CA 1
ATOM 804 C C . THR A 1 99 ? 6.208 -10.063 -1.183 1.00 85.94 99 THR A C 1
ATOM 806 O O . THR A 1 99 ? 6.759 -10.511 -2.187 1.00 85.94 99 THR A O 1
ATOM 809 N N . ASP A 1 100 ? 4.924 -9.707 -1.175 1.00 84.69 100 ASP A N 1
ATOM 810 C CA . ASP A 1 100 ? 4.039 -9.891 -2.325 1.00 84.69 100 ASP A CA 1
ATOM 811 C C . ASP A 1 100 ? 4.496 -9.072 -3.535 1.00 84.69 100 ASP A C 1
ATOM 813 O O . ASP A 1 100 ? 4.594 -9.601 -4.639 1.00 84.69 100 ASP A O 1
ATOM 817 N N . MET A 1 101 ? 4.868 -7.807 -3.330 1.00 81.19 101 MET A N 1
ATOM 818 C CA . MET A 1 101 ? 5.383 -6.976 -4.418 1.00 81.19 101 MET A CA 1
ATOM 819 C C . MET A 1 101 ? 6.767 -7.437 -4.906 1.00 81.19 101 MET A C 1
ATOM 821 O O . MET A 1 101 ? 7.076 -7.302 -6.089 1.00 81.19 101 MET A O 1
ATOM 825 N N . THR A 1 102 ? 7.598 -8.014 -4.027 1.00 81.50 102 THR A N 1
ATOM 826 C CA . THR A 1 102 ? 8.862 -8.656 -4.429 1.00 81.50 102 THR A CA 1
ATOM 827 C C . THR A 1 102 ? 8.604 -9.833 -5.353 1.00 81.50 102 THR A C 1
ATOM 829 O O . THR A 1 102 ? 9.302 -9.972 -6.356 1.00 81.50 102 THR A O 1
ATOM 832 N N . ASN A 1 103 ? 7.599 -10.650 -5.037 1.00 81.50 103 ASN A N 1
ATOM 833 C CA . ASN A 1 103 ? 7.211 -11.784 -5.866 1.00 81.50 103 ASN A CA 1
ATOM 834 C C . ASN A 1 103 ? 6.628 -11.337 -7.215 1.00 81.50 103 ASN A C 1
ATOM 836 O O . ASN A 1 103 ? 6.880 -12.000 -8.216 1.00 81.50 103 ASN A O 1
ATOM 840 N N . ASP A 1 104 ? 5.907 -10.211 -7.253 1.00 79.00 104 ASP A N 1
ATOM 841 C CA . ASP A 1 104 ? 5.345 -9.662 -8.495 1.00 79.00 104 ASP A CA 1
ATOM 842 C C . ASP A 1 104 ? 6.412 -9.019 -9.401 1.00 79.00 104 ASP A C 1
ATOM 844 O O . ASP A 1 104 ? 6.378 -9.193 -10.615 1.00 79.00 104 ASP A O 1
ATOM 848 N N . VAL A 1 105 ? 7.357 -8.263 -8.826 1.00 76.94 105 VAL A N 1
ATOM 849 C CA . VAL A 1 105 ? 8.333 -7.446 -9.583 1.00 76.94 105 VAL A CA 1
ATOM 850 C C . VAL A 1 105 ? 9.677 -8.161 -9.797 1.00 76.94 105 VAL A C 1
ATOM 852 O O . VAL A 1 105 ? 10.461 -7.768 -10.663 1.00 76.94 105 VAL A O 1
ATOM 855 N N . GLY A 1 106 ? 9.978 -9.197 -9.011 1.00 73.75 106 GLY A N 1
ATOM 856 C CA . GLY A 1 106 ? 11.157 -10.051 -9.195 1.00 73.75 106 GLY A CA 1
ATOM 857 C C . GLY A 1 106 ? 12.503 -9.436 -8.782 1.00 73.75 106 GLY A C 1
ATOM 858 O O . GLY A 1 106 ? 13.551 -9.990 -9.118 1.00 73.75 106 GLY A O 1
ATOM 859 N N . ASP A 1 107 ? 12.521 -8.311 -8.054 1.00 70.69 107 ASP A N 1
ATOM 860 C CA . ASP A 1 107 ? 13.764 -7.682 -7.575 1.00 70.69 107 ASP A CA 1
ATOM 861 C C . ASP A 1 107 ? 13.708 -7.294 -6.081 1.00 70.69 107 ASP A C 1
ATOM 863 O O . ASP A 1 107 ? 13.110 -6.275 -5.730 1.00 70.69 107 ASP A O 1
ATOM 867 N N . PRO A 1 108 ? 14.370 -8.056 -5.188 1.00 67.12 108 PRO A N 1
ATOM 868 C CA . PRO A 1 108 ? 14.409 -7.786 -3.747 1.00 67.12 108 PRO A CA 1
ATOM 869 C C . PRO A 1 108 ? 15.072 -6.455 -3.357 1.00 67.12 108 PRO A C 1
ATOM 871 O O . PRO A 1 108 ? 14.759 -5.899 -2.303 1.00 67.12 108 PRO A O 1
ATOM 874 N N . SER A 1 109 ? 15.995 -5.933 -4.178 1.00 67.62 109 SER A N 1
ATOM 875 C CA . SER A 1 109 ? 16.812 -4.753 -3.835 1.00 67.62 109 SER A CA 1
ATOM 876 C C . SER A 1 109 ? 16.001 -3.457 -3.759 1.00 67.62 109 SER A C 1
ATOM 878 O O . SER A 1 109 ? 16.389 -2.497 -3.086 1.00 67.62 109 SER A O 1
ATOM 880 N N . LEU A 1 110 ? 14.839 -3.456 -4.407 1.00 67.75 110 LEU A N 1
ATOM 881 C CA . LEU A 1 110 ? 13.880 -2.369 -4.397 1.00 67.75 110 LEU A CA 1
ATOM 882 C C . LEU A 1 110 ? 13.221 -2.170 -3.024 1.00 67.75 110 LEU A C 1
ATOM 884 O O . LEU A 1 110 ? 12.962 -1.041 -2.591 1.00 67.75 110 LEU A O 1
ATOM 888 N N . TRP A 1 111 ? 12.949 -3.272 -2.331 1.00 69.50 111 TRP A N 1
ATOM 889 C CA . TRP A 1 111 ? 11.940 -3.290 -1.280 1.00 69.50 111 TRP A CA 1
ATOM 890 C C . TRP A 1 111 ? 12.472 -2.966 0.102 1.00 69.50 111 TRP A C 1
ATOM 892 O O . TRP A 1 111 ? 11.737 -2.408 0.912 1.00 69.50 111 TRP A O 1
ATOM 902 N N . THR A 1 112 ? 13.764 -3.192 0.351 1.00 66.94 112 THR A N 1
ATOM 903 C CA . THR A 1 112 ? 14.399 -2.801 1.619 1.00 66.94 112 THR A CA 1
ATOM 904 C C . THR A 1 112 ? 14.236 -1.303 1.888 1.00 66.94 112 THR A C 1
ATOM 906 O O . THR A 1 112 ? 14.029 -0.899 3.025 1.00 66.94 112 THR A O 1
ATOM 909 N N . ARG A 1 113 ? 14.274 -0.472 0.837 1.00 69.56 113 ARG A N 1
ATOM 910 C CA . ARG A 1 113 ? 14.086 0.983 0.949 1.00 69.56 113 ARG A CA 1
ATOM 911 C C . ARG A 1 113 ? 12.614 1.390 1.043 1.00 69.56 113 ARG A C 1
ATOM 913 O O . ARG A 1 113 ? 12.298 2.377 1.695 1.00 69.56 113 ARG A O 1
ATOM 920 N N . LEU A 1 114 ? 11.714 0.650 0.396 1.00 74.12 114 LEU A N 1
ATOM 921 C CA . LEU A 1 114 ? 10.281 0.955 0.406 1.00 74.12 114 LEU A CA 1
ATOM 922 C C . LEU A 1 114 ? 9.582 0.498 1.690 1.00 74.12 114 LEU A C 1
ATOM 924 O O . LEU A 1 114 ? 8.590 1.118 2.055 1.00 74.12 114 LEU A O 1
ATOM 928 N N . ALA A 1 115 ? 10.102 -0.516 2.387 1.00 76.38 115 ALA A N 1
ATOM 929 C CA . ALA A 1 115 ? 9.498 -1.086 3.593 1.00 76.38 115 ALA A CA 1
ATOM 930 C C . ALA A 1 115 ? 9.177 -0.033 4.671 1.00 76.38 115 ALA A C 1
ATOM 932 O O . ALA A 1 115 ? 8.072 -0.010 5.212 1.00 76.38 115 ALA A O 1
ATOM 933 N N . GLU A 1 116 ? 10.110 0.885 4.937 1.00 81.56 116 GLU A N 1
ATOM 934 C CA . GLU A 1 116 ? 9.904 1.968 5.908 1.00 81.56 116 GLU A CA 1
ATOM 935 C C . GLU A 1 116 ? 8.826 2.955 5.438 1.00 81.56 116 GLU A C 1
ATOM 937 O O . GLU A 1 116 ? 7.937 3.330 6.200 1.00 81.56 116 GLU A O 1
ATOM 942 N N . SER A 1 117 ? 8.858 3.343 4.160 1.00 87.62 117 SER A N 1
ATOM 943 C CA . SER A 1 117 ? 7.857 4.256 3.590 1.00 87.62 117 SER A CA 1
ATOM 944 C C . SER A 1 117 ? 6.461 3.635 3.539 1.00 87.62 117 SER A C 1
ATOM 946 O O . SER A 1 117 ? 5.472 4.335 3.746 1.00 87.62 117 SER A O 1
ATOM 948 N N . LEU A 1 118 ? 6.375 2.327 3.290 1.00 89.12 118 LEU A N 1
ATOM 949 C CA . LEU A 1 118 ? 5.123 1.581 3.311 1.00 89.12 118 LEU A CA 1
ATOM 950 C C . LEU A 1 118 ? 4.550 1.527 4.725 1.00 89.12 118 LEU A C 1
ATOM 952 O O . LEU A 1 118 ? 3.384 1.860 4.899 1.00 89.12 118 LEU A O 1
ATOM 956 N N . ALA A 1 119 ? 5.359 1.216 5.741 1.00 91.38 119 ALA A N 1
ATOM 957 C CA . ALA A 1 119 ? 4.902 1.229 7.132 1.00 91.38 119 ALA A CA 1
ATOM 958 C C . ALA A 1 119 ? 4.336 2.605 7.539 1.00 91.38 119 ALA A C 1
ATOM 960 O O . ALA A 1 119 ? 3.265 2.682 8.144 1.00 91.38 119 ALA A O 1
ATOM 961 N N . LEU A 1 120 ? 5.000 3.696 7.134 1.00 93.06 120 LEU A N 1
ATOM 962 C CA . LEU A 1 120 ? 4.507 5.058 7.362 1.00 93.06 120 LEU A CA 1
ATOM 963 C C . LEU A 1 120 ? 3.179 5.335 6.643 1.00 93.06 120 LEU A C 1
ATOM 965 O O . LEU A 1 120 ? 2.280 5.918 7.243 1.00 93.06 120 LEU A O 1
ATOM 969 N N . ALA A 1 121 ? 3.021 4.893 5.393 1.00 93.50 121 ALA A N 1
ATOM 970 C CA . ALA A 1 121 ? 1.762 5.048 4.662 1.00 93.50 121 ALA A CA 1
ATOM 971 C C . ALA A 1 121 ? 0.616 4.229 5.276 1.00 93.50 121 ALA A C 1
ATOM 973 O O . ALA A 1 121 ? -0.509 4.715 5.369 1.00 93.50 121 ALA A O 1
ATOM 974 N N . LEU A 1 122 ? 0.888 3.002 5.735 1.00 94.75 122 LEU A N 1
ATOM 975 C CA . LEU A 1 122 ? -0.107 2.172 6.419 1.00 94.75 122 LEU A CA 1
ATOM 976 C C . LEU A 1 122 ? -0.563 2.816 7.735 1.00 94.75 122 LEU A C 1
ATOM 978 O O . LEU A 1 122 ? -1.763 2.814 8.023 1.00 94.75 122 LEU A O 1
ATOM 982 N N . LEU A 1 123 ? 0.375 3.390 8.500 1.00 94.62 123 LEU A N 1
ATOM 983 C CA . LEU A 1 123 ? 0.084 4.141 9.721 1.00 94.62 123 LEU A CA 1
ATOM 984 C C . LEU A 1 123 ? -0.769 5.380 9.435 1.00 94.62 123 LEU A C 1
ATOM 986 O O . LEU A 1 123 ? -1.763 5.607 10.124 1.00 94.62 123 LEU A O 1
ATOM 990 N N . ASP A 1 124 ? -0.399 6.159 8.422 1.00 95.19 124 ASP A N 1
ATOM 991 C CA . ASP A 1 124 ? -1.124 7.370 8.047 1.00 95.19 124 ASP A CA 1
ATOM 992 C C . ASP A 1 124 ? -2.568 7.059 7.605 1.00 95.19 124 ASP A C 1
ATOM 994 O O . ASP A 1 124 ? -3.515 7.688 8.081 1.00 95.19 124 ASP A O 1
ATOM 998 N N . LEU A 1 125 ? -2.770 6.018 6.785 1.00 94.62 125 LEU A N 1
ATOM 999 C CA . LEU A 1 125 ? -4.108 5.562 6.385 1.00 94.62 125 LEU A CA 1
ATOM 1000 C C . LEU A 1 125 ? -4.955 5.113 7.585 1.00 94.62 125 LEU A C 1
ATOM 1002 O O . LEU A 1 125 ? -6.157 5.388 7.639 1.00 94.62 125 LEU A O 1
ATOM 1006 N N . TYR A 1 126 ? -4.334 4.434 8.553 1.00 93.00 126 TYR A N 1
ATOM 1007 C CA . TYR A 1 126 ? -4.984 4.054 9.804 1.00 93.00 126 TYR A C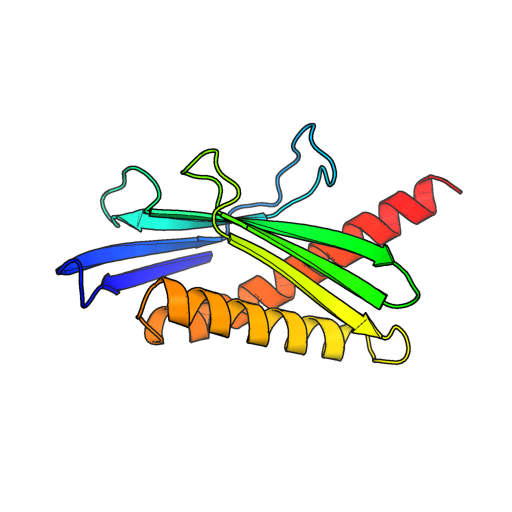A 1
ATOM 1008 C C . TYR A 1 126 ? -5.421 5.280 10.616 1.00 93.00 126 TYR A C 1
ATOM 1010 O O . TYR A 1 126 ? -6.584 5.368 11.020 1.00 93.00 126 TYR A O 1
ATOM 1018 N N . GLN A 1 127 ? -4.513 6.237 10.826 1.00 92.88 127 GLN A N 1
ATOM 1019 C CA . GLN A 1 127 ? -4.783 7.467 11.575 1.00 92.88 127 GLN A CA 1
ATOM 1020 C C . GLN A 1 127 ? -5.892 8.291 10.918 1.00 92.88 127 GLN A C 1
ATOM 1022 O O . GLN A 1 127 ? -6.815 8.737 11.599 1.00 92.88 127 GLN A O 1
ATOM 1027 N N . HIS A 1 128 ? -5.867 8.406 9.591 1.00 90.56 128 HIS A N 1
ATOM 1028 C CA . HIS A 1 128 ? -6.890 9.128 8.847 1.00 90.56 128 HIS A CA 1
ATOM 1029 C C . HIS A 1 128 ? -8.303 8.561 9.069 1.00 90.56 128 HIS A C 1
ATOM 1031 O O . HIS A 1 128 ? -9.255 9.309 9.310 1.00 90.56 128 HIS A O 1
ATOM 1037 N N . GLU A 1 129 ? -8.466 7.236 9.023 1.00 87.38 129 GLU A N 1
ATOM 1038 C CA . GLU A 1 129 ? -9.774 6.619 9.277 1.00 87.38 129 GLU A CA 1
ATOM 1039 C C . GLU A 1 129 ? -10.209 6.732 10.748 1.00 87.38 129 GLU A C 1
ATOM 1041 O O . GLU A 1 129 ? -11.409 6.853 11.019 1.00 87.38 129 GLU A O 1
A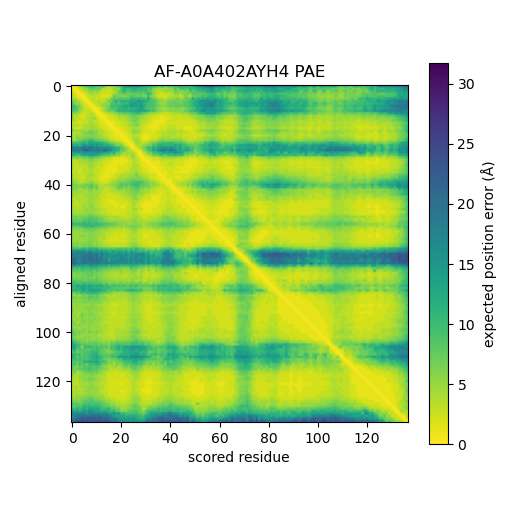TOM 1046 N N . LEU A 1 130 ? -9.273 6.765 11.707 1.00 86.00 130 LEU A N 1
ATOM 1047 C CA . LEU A 1 130 ? -9.598 7.051 13.110 1.00 86.00 130 LEU A CA 1
ATOM 1048 C C . LEU A 1 130 ? -10.136 8.473 13.306 1.00 86.00 130 LEU A C 1
ATOM 1050 O O . LEU A 1 130 ? -11.154 8.659 13.981 1.00 86.00 130 LEU A O 1
ATOM 1054 N N . GLU A 1 131 ? -9.478 9.469 12.714 1.00 86.62 131 GLU A N 1
ATOM 1055 C CA . GLU A 1 131 ? -9.893 10.876 12.782 1.00 86.62 131 GLU A CA 1
ATOM 1056 C C . GLU A 1 131 ? -11.295 11.053 12.197 1.00 86.62 131 GLU A C 1
ATOM 1058 O O . GLU A 1 131 ? -12.188 11.623 12.826 1.00 86.62 131 GLU A O 1
ATOM 1063 N N . LYS A 1 132 ? -11.525 10.467 11.020 1.00 81.56 132 LYS A N 1
ATOM 1064 C CA . LYS A 1 132 ? -12.819 10.491 10.335 1.00 81.56 132 LYS A CA 1
ATOM 1065 C C . LYS A 1 132 ? -13.916 9.775 11.120 1.00 81.56 132 LYS A C 1
ATOM 1067 O O . LYS A 1 132 ? -15.058 10.232 11.128 1.00 81.56 132 LYS A O 1
ATOM 1072 N N . SER A 1 133 ? -13.591 8.667 11.783 1.00 77.12 133 SER A N 1
ATOM 1073 C CA . SER A 1 133 ? -14.535 7.951 12.649 1.00 77.12 133 SER A CA 1
ATOM 1074 C C . SER A 1 133 ? -14.869 8.733 13.921 1.00 77.12 133 SER A C 1
ATOM 1076 O O . SER A 1 133 ? -15.982 8.614 14.429 1.00 77.12 133 SER A O 1
ATOM 1078 N N . SER A 1 134 ? -13.931 9.542 14.416 1.00 73.56 134 SER A N 1
ATOM 1079 C CA . SER A 1 134 ? -14.117 10.387 15.601 1.00 73.56 134 SER A CA 1
ATOM 1080 C C . SER A 1 134 ? -14.930 11.644 15.287 1.00 73.56 134 SER A C 1
ATOM 1082 O O . SER A 1 134 ? -15.810 11.991 16.058 1.00 73.56 134 SER A O 1
ATOM 1084 N N . ALA A 1 135 ? -14.711 12.273 14.128 1.00 70.50 135 ALA A N 1
ATOM 1085 C CA . ALA A 1 135 ? -15.455 13.461 13.687 1.00 70.50 135 ALA A CA 1
ATOM 1086 C C . ALA A 1 135 ? -16.929 13.188 13.322 1.00 70.50 135 ALA A C 1
ATOM 1088 O O . ALA A 1 135 ? -17.705 14.118 13.114 1.00 70.50 135 ALA A O 1
ATOM 1089 N N . ARG A 1 136 ? -17.309 11.913 13.185 1.00 60.03 136 ARG A N 1
ATOM 1090 C CA . ARG A 1 136 ? -18.683 11.471 12.898 1.00 60.03 136 ARG A CA 1
ATOM 1091 C C . ARG A 1 136 ? -19.484 11.120 14.156 1.00 60.03 136 ARG A C 1
ATOM 1093 O O . ARG A 1 136 ? -20.646 10.740 14.017 1.00 60.03 136 ARG A O 1
ATOM 1100 N N . ARG A 1 137 ? -18.866 11.177 15.337 1.00 50.84 137 ARG A N 1
ATOM 1101 C CA . ARG A 1 137 ? -19.519 10.994 16.640 1.00 50.84 137 ARG A CA 1
ATOM 1102 C C . ARG A 1 137 ? -19.788 12.348 17.274 1.00 50.84 137 ARG A C 1
ATOM 1104 O O . ARG A 1 137 ? -20.817 12.433 17.972 1.00 50.84 137 ARG A O 1
#

Solvent-accessible surface area (backbone atoms only — not comparable to full-atom values): 7672 Å² total; per-residue (Å²): 94,81,50,77,51,66,43,87,86,76,73,41,54,28,29,38,33,49,57,66,82,44,79,52,96,53,90,72,32,56,33,35,40,38,37,31,29,44,62,88,60,74,72,55,79,39,32,34,41,39,32,48,72,49,74,54,97,68,16,45,31,37,38,36,35,39,53,80,70,85,47,86,80,45,73,48,77,50,75,38,60,63,91,49,57,68,67,59,49,34,54,51,50,26,52,52,52,43,50,54,51,29,69,74,70,71,49,68,84,62,38,74,71,43,39,63,58,45,31,52,50,52,48,48,44,48,51,52,53,51,53,56,59,54,77,73,108

Foldseek 3Di:
DKDWDQQPVVRAIKMWDWDDWAADPDVVRTWIWIFIGGPVDDDGPWTWTWAWNQADPQWTKIWIATPPPVDSPDIDIDTHHPVDDVLVSLLVVLVVVLVVVCVVRVDNVRRVVCSVVSSVRVVVNHVVVVVVVVVVD

Mean predicted aligned error: 6.15 Å

Organism: NCBI:txid2014872

Sequence (137 aa):
MRSLWTSRELLIQQQAQLGLREYDSRQPACHYNLHIQPACGGLDYHNYHIRYLGIKEDKHVWSVVDAPSGQEKSHRVYAFSKEQLIREVIDAASSLLVTDMTNDVGDPSLWTRLAESLALALLDLYQHELEKSSARR

pLDDT: mean 82.79, std 10.64, range [49.38, 95.19]